Protein AF-A0A662HZH6-F1 (afdb_monomer)

Secondary structure (DSSP, 8-state):
---HHHHHHHHHHHHHHHHHHHHHHHHHHHHHHHHHHHHHHHHHH-TTSTTHHHHHHHHHHHHHHHHHHHHHHHHHHHHHHHHHHHHHHHHHHHHHSPPPPP--PPPP---

Structure (mmCIF, N/CA/C/O backbone):
data_AF-A0A662HZH6-F1
#
_entry.id   AF-A0A662HZH6-F1
#
loop_
_atom_site.group_PDB
_atom_site.id
_atom_site.type_symbol
_atom_site.la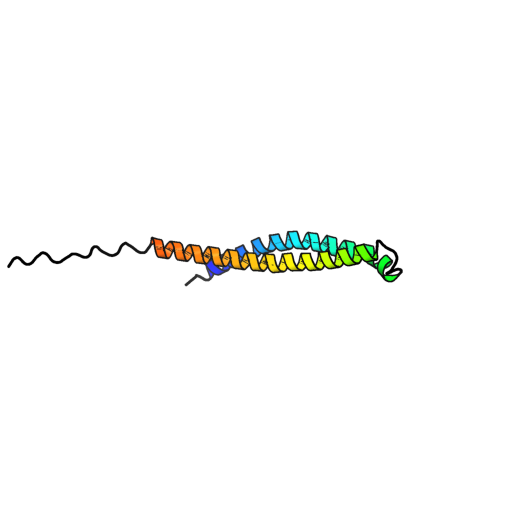bel_atom_id
_atom_site.label_alt_id
_atom_site.label_comp_id
_atom_site.label_asym_id
_atom_site.label_entity_id
_atom_site.label_seq_id
_atom_site.pdbx_PDB_ins_code
_atom_site.Cartn_x
_atom_site.Cartn_y
_atom_site.Cartn_z
_atom_site.occupancy
_atom_site.B_iso_or_equiv
_atom_site.auth_seq_id
_atom_site.auth_comp_id
_atom_site.auth_asym_id
_atom_site.auth_atom_id
_atom_site.pdbx_PDB_model_num
ATOM 1 N N . MET A 1 1 ? -9.656 -1.333 29.061 1.00 64.81 1 MET A N 1
ATOM 2 C CA . MET A 1 1 ? -8.495 -1.822 28.282 1.00 64.81 1 MET A CA 1
ATOM 3 C C . MET A 1 1 ? -9.026 -2.654 27.123 1.00 64.81 1 MET A C 1
ATOM 5 O O . MET A 1 1 ? -9.982 -3.392 27.334 1.00 64.81 1 MET A O 1
ATOM 9 N N . ILE A 1 2 ? -8.494 -2.484 25.908 1.00 74.50 2 ILE A N 1
ATOM 10 C CA . ILE A 1 2 ? -8.919 -3.275 24.740 1.00 74.50 2 ILE A CA 1
ATOM 11 C C . ILE A 1 2 ? -8.536 -4.742 24.976 1.00 74.50 2 ILE A C 1
ATOM 13 O O . ILE A 1 2 ? -7.424 -5.025 25.418 1.00 74.50 2 ILE A O 1
ATOM 17 N N . SER A 1 3 ? -9.455 -5.672 24.711 1.00 89.12 3 SER A N 1
ATOM 18 C CA . SER A 1 3 ? -9.168 -7.102 24.820 1.00 89.12 3 SER A CA 1
ATOM 19 C C . SER A 1 3 ? -8.263 -7.560 23.675 1.00 89.12 3 SER A C 1
ATOM 21 O O . SER A 1 3 ? -8.413 -7.113 22.536 1.00 89.12 3 SER A O 1
ATOM 23 N N . TRP A 1 4 ? -7.356 -8.499 23.954 1.00 87.19 4 TRP A N 1
ATOM 24 C CA . TRP A 1 4 ? -6.447 -9.070 22.951 1.00 87.19 4 TRP A CA 1
ATOM 25 C C . TRP A 1 4 ? -7.179 -9.609 21.714 1.00 87.19 4 TRP A C 1
ATOM 2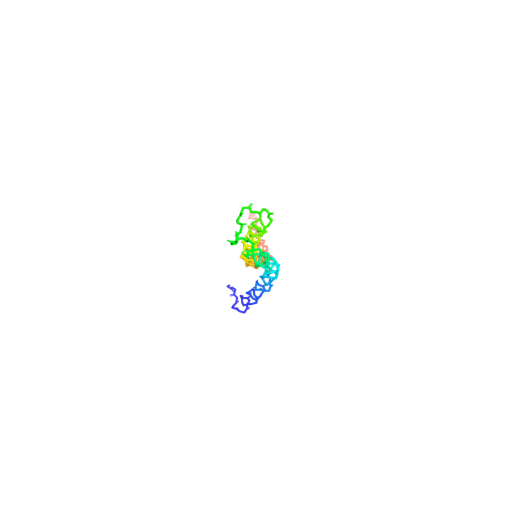7 O O . TRP A 1 4 ? -6.735 -9.387 20.591 1.00 87.19 4 TRP A O 1
ATOM 37 N N . GLY A 1 5 ? -8.354 -10.221 21.900 1.00 88.81 5 GLY A N 1
ATOM 38 C CA . GLY A 1 5 ? -9.195 -10.673 20.788 1.00 88.81 5 GLY A CA 1
ATOM 39 C C . GLY A 1 5 ? -9.658 -9.531 19.874 1.00 88.81 5 GLY A C 1
ATOM 40 O O . GLY A 1 5 ? -9.622 -9.665 18.654 1.00 88.81 5 GLY A O 1
ATOM 41 N N . ARG A 1 6 ? -10.029 -8.371 20.435 1.00 87.38 6 ARG A N 1
ATOM 42 C CA . ARG A 1 6 ? -10.418 -7.189 19.646 1.00 87.38 6 ARG A CA 1
ATOM 43 C C . ARG A 1 6 ? -9.222 -6.613 18.887 1.00 87.38 6 ARG A C 1
ATOM 45 O O . ARG A 1 6 ? -9.360 -6.279 17.715 1.00 87.38 6 ARG A O 1
ATOM 52 N N . ALA A 1 7 ? -8.059 -6.534 19.537 1.00 87.69 7 ALA A N 1
ATOM 53 C CA . ALA A 1 7 ? -6.826 -6.058 18.912 1.00 87.69 7 ALA A CA 1
ATOM 54 C C . ALA A 1 7 ? -6.422 -6.932 17.712 1.00 87.69 7 ALA A C 1
ATOM 56 O O . ALA A 1 7 ? -6.067 -6.405 16.660 1.00 87.69 7 ALA A O 1
ATOM 57 N N . PHE A 1 8 ? -6.562 -8.255 17.830 1.00 90.62 8 PHE A N 1
ATOM 58 C CA . PHE A 1 8 ? -6.279 -9.186 16.737 1.00 90.62 8 PHE A CA 1
ATOM 59 C C . PHE A 1 8 ? -7.219 -8.990 15.537 1.00 90.62 8 PHE A C 1
ATOM 61 O O . PHE A 1 8 ? -6.768 -8.922 14.396 1.00 90.62 8 PHE A O 1
ATOM 68 N N . VAL A 1 9 ? -8.521 -8.811 15.782 1.00 91.88 9 VAL A N 1
ATOM 69 C CA . VAL A 1 9 ? -9.496 -8.529 14.712 1.00 91.88 9 VAL A CA 1
ATOM 70 C C . VAL A 1 9 ? -9.194 -7.200 14.011 1.00 91.88 9 VAL A C 1
ATOM 72 O O . VAL A 1 9 ? -9.283 -7.114 12.786 1.00 91.88 9 VAL A O 1
ATOM 75 N N . LEU A 1 10 ? -8.798 -6.167 14.761 1.00 91.81 10 LEU A N 1
ATOM 76 C CA . LEU A 1 10 ? -8.390 -4.880 14.188 1.00 91.81 10 LEU A CA 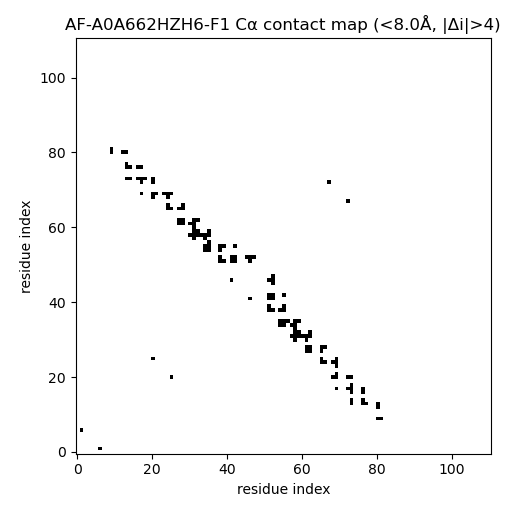1
ATOM 77 C C . LEU A 1 10 ? -7.124 -5.016 13.335 1.00 91.81 10 LEU A C 1
ATOM 79 O O . LEU A 1 10 ? -7.069 -4.451 12.245 1.00 91.81 10 LEU A O 1
ATOM 83 N N . ALA A 1 11 ? -6.147 -5.809 13.782 1.00 91.62 11 ALA A N 1
ATOM 84 C CA . ALA A 1 11 ? -4.943 -6.091 13.007 1.00 91.62 11 ALA A CA 1
ATOM 85 C C . ALA A 1 11 ? -5.275 -6.792 11.680 1.00 91.62 11 ALA A C 1
ATOM 87 O O . ALA A 1 11 ? -4.816 -6.348 10.629 1.00 91.62 11 ALA A O 1
ATOM 88 N N . ILE A 1 12 ? -6.144 -7.811 11.697 1.00 93.69 12 ILE A N 1
ATOM 89 C CA . ILE A 1 12 ? -6.627 -8.467 10.468 1.00 93.69 12 ILE A CA 1
ATOM 90 C C . ILE A 1 12 ? -7.287 -7.445 9.541 1.00 93.69 12 ILE A C 1
ATOM 92 O O . ILE A 1 12 ? -6.982 -7.402 8.352 1.00 93.69 12 ILE A O 1
ATOM 96 N N . LYS A 1 13 ? -8.161 -6.586 10.075 1.00 92.50 13 LYS A N 1
ATOM 97 C CA . LYS A 1 13 ? -8.843 -5.555 9.284 1.00 92.50 13 LYS A CA 1
ATOM 98 C C . LYS A 1 13 ? -7.844 -4.598 8.621 1.00 92.50 13 LYS A C 1
ATOM 100 O O . LYS A 1 13 ? -7.982 -4.291 7.439 1.00 92.50 13 LYS A O 1
ATOM 105 N N . ALA A 1 14 ? -6.823 -4.162 9.357 1.00 92.50 14 ALA A N 1
ATOM 106 C CA . ALA A 1 14 ? -5.773 -3.302 8.823 1.00 92.50 14 ALA A CA 1
ATOM 107 C C . ALA A 1 14 ? -4.942 -3.999 7.734 1.00 92.50 14 ALA A C 1
ATOM 109 O O . ALA A 1 14 ? -4.623 -3.371 6.724 1.00 92.50 14 ALA A O 1
ATOM 110 N N . ILE A 1 15 ? -4.645 -5.294 7.894 1.00 94.00 15 ILE A N 1
ATOM 111 C CA . ILE A 1 15 ? -3.967 -6.101 6.869 1.00 94.00 15 ILE A CA 1
ATOM 112 C C . ILE A 1 15 ? -4.823 -6.180 5.602 1.00 94.00 15 ILE A C 1
ATOM 114 O O . ILE A 1 15 ? -4.318 -5.914 4.515 1.00 94.00 15 ILE A O 1
ATOM 118 N N . VAL A 1 16 ? -6.121 -6.469 5.727 1.00 94.88 16 VAL A N 1
ATOM 119 C CA . VAL A 1 16 ? -7.036 -6.557 4.577 1.00 94.88 16 VAL A CA 1
ATOM 120 C C . VAL A 1 16 ? -7.089 -5.241 3.798 1.00 94.88 16 VAL A C 1
ATOM 122 O O . VAL A 1 16 ? -7.001 -5.253 2.573 1.00 94.88 16 VAL A O 1
ATOM 125 N N . TYR A 1 17 ? -7.163 -4.096 4.480 1.00 93.06 17 TYR A N 1
ATOM 126 C CA . TYR A 1 17 ? -7.100 -2.800 3.795 1.00 93.06 17 TYR A CA 1
ATOM 127 C C . TYR A 1 17 ? -5.725 -2.510 3.193 1.00 93.06 17 TYR A C 1
ATOM 129 O O . TYR A 1 17 ? -5.643 -1.943 2.106 1.00 93.06 17 TYR A O 1
ATOM 137 N N . SER A 1 18 ? -4.649 -2.950 3.847 1.00 93.06 18 SER A N 1
ATOM 138 C CA . SER A 1 18 ? -3.293 -2.809 3.311 1.00 93.06 18 SER A CA 1
ATOM 139 C C . SER A 1 18 ? -3.119 -3.594 2.011 1.00 93.06 18 SER A C 1
ATOM 141 O O . SER A 1 18 ? -2.491 -3.087 1.086 1.00 93.06 18 SER A O 1
ATOM 143 N N . ILE A 1 19 ? -3.727 -4.782 1.888 1.00 95.12 19 ILE A N 1
ATOM 144 C CA . ILE A 1 19 ? -3.688 -5.596 0.662 1.00 95.12 19 ILE A CA 1
ATOM 145 C C . ILE A 1 19 ? -4.201 -4.810 -0.552 1.00 95.12 19 ILE A C 1
ATOM 147 O O . ILE A 1 19 ? -3.616 -4.922 -1.625 1.00 95.12 19 ILE A O 1
ATOM 151 N N . LEU A 1 20 ? -5.228 -3.967 -0.402 1.00 94.50 20 LEU A N 1
ATOM 152 C CA . LEU A 1 20 ? -5.729 -3.144 -1.512 1.00 94.50 20 LEU A CA 1
ATOM 153 C C . LEU A 1 20 ? -4.646 -2.202 -2.057 1.00 94.50 20 LEU A C 1
ATOM 155 O O . LEU A 1 20 ? -4.481 -2.084 -3.270 1.00 94.50 20 LEU A O 1
ATOM 159 N N . TRP A 1 21 ? -3.857 -1.594 -1.171 1.00 96.31 21 TRP A N 1
ATOM 160 C CA . TRP A 1 21 ? -2.732 -0.743 -1.562 1.00 96.31 21 TRP A CA 1
ATOM 161 C C . TRP A 1 21 ? -1.593 -1.536 -2.198 1.00 96.31 21 TRP A C 1
ATOM 163 O O . TRP A 1 21 ? -0.997 -1.061 -3.161 1.00 96.31 21 TRP A O 1
ATOM 173 N N . TYR A 1 22 ? -1.331 -2.756 -1.721 1.00 95.31 22 TYR A N 1
ATOM 174 C CA . TYR A 1 22 ? -0.371 -3.666 -2.353 1.00 95.31 22 TYR A CA 1
ATOM 175 C C . TYR A 1 22 ? -0.819 -4.138 -3.736 1.00 95.31 22 TYR A C 1
ATOM 177 O O . TYR A 1 22 ? 0.027 -4.316 -4.602 1.00 95.31 22 TYR A O 1
ATOM 185 N N . ILE A 1 23 ? -2.120 -4.305 -3.984 1.00 96.75 23 ILE A N 1
ATOM 186 C CA . ILE A 1 23 ? -2.629 -4.638 -5.321 1.00 96.75 23 ILE A CA 1
ATOM 187 C C . ILE A 1 23 ? -2.417 -3.450 -6.262 1.00 96.75 23 ILE A C 1
ATOM 189 O O . ILE A 1 23 ? -1.796 -3.601 -7.311 1.00 96.75 23 ILE A O 1
ATOM 193 N N . VAL A 1 24 ? -2.880 -2.257 -5.875 1.00 95.81 24 VAL A N 1
ATOM 194 C CA . VAL A 1 24 ? -2.756 -1.045 -6.704 1.00 95.81 24 VAL A CA 1
ATOM 195 C C . VAL A 1 24 ? -1.288 -0.703 -6.962 1.00 95.81 24 VAL A C 1
ATOM 197 O O . VAL A 1 24 ? -0.878 -0.506 -8.106 1.00 95.81 24 VAL A O 1
ATOM 200 N N . GLY A 1 25 ? -0.475 -0.675 -5.908 1.00 96.19 25 GLY A N 1
ATOM 201 C CA . GLY A 1 25 ? 0.954 -0.426 -6.023 1.00 96.19 25 GLY A CA 1
ATOM 202 C C . GLY A 1 25 ? 1.694 -1.561 -6.729 1.00 96.19 25 GLY A C 1
ATOM 203 O O . GLY A 1 25 ? 2.583 -1.291 -7.522 1.00 96.19 25 GLY A O 1
ATOM 204 N N . GLY A 1 26 ? 1.295 -2.816 -6.535 1.00 96.50 26 GLY A N 1
ATOM 205 C CA . GLY A 1 26 ? 1.890 -3.973 -7.205 1.00 96.50 26 GLY A CA 1
ATOM 206 C C . GLY A 1 26 ? 1.698 -3.949 -8.721 1.00 96.50 26 GLY A C 1
ATOM 207 O O . GLY A 1 26 ? 2.641 -4.233 -9.455 1.00 96.50 26 GLY A O 1
ATOM 208 N N . VAL A 1 27 ? 0.521 -3.535 -9.205 1.00 97.25 27 VAL A N 1
ATOM 209 C CA . VAL A 1 27 ? 0.275 -3.338 -10.645 1.00 97.25 27 VAL A CA 1
ATOM 210 C C . VAL A 1 27 ? 1.200 -2.259 -11.211 1.00 97.25 27 VAL A C 1
ATOM 212 O O . VAL A 1 27 ? 1.845 -2.476 -12.235 1.00 97.25 27 VAL A O 1
ATOM 215 N N . LEU A 1 28 ? 1.319 -1.117 -10.528 1.00 96.38 28 LEU A N 1
ATOM 216 C CA . LEU A 1 28 ? 2.229 -0.045 -10.944 1.00 96.38 28 LEU A CA 1
ATOM 217 C C . LEU A 1 28 ? 3.694 -0.484 -10.903 1.00 96.38 28 LEU A C 1
ATOM 219 O O . LEU A 1 28 ? 4.456 -0.160 -11.811 1.00 96.38 28 LEU A O 1
ATOM 223 N N . LEU A 1 29 ? 4.078 -1.254 -9.886 1.00 96.75 29 LEU A N 1
ATOM 224 C CA . LEU A 1 29 ? 5.420 -1.802 -9.756 1.00 96.75 29 LEU A CA 1
ATOM 225 C C . LEU A 1 29 ? 5.734 -2.732 -10.928 1.00 96.75 29 LEU A C 1
ATOM 227 O O . LEU A 1 29 ? 6.799 -2.613 -11.527 1.00 96.75 29 LEU A O 1
ATOM 231 N N . PHE A 1 30 ? 4.799 -3.608 -11.302 1.00 96.69 30 PHE A N 1
ATOM 232 C CA . PHE A 1 30 ? 4.960 -4.499 -12.448 1.00 96.69 30 PHE A CA 1
ATOM 233 C C . PHE A 1 30 ? 5.131 -3.720 -13.759 1.00 96.69 30 PHE A C 1
ATOM 235 O O . PHE A 1 30 ? 6.024 -4.031 -14.546 1.00 96.69 30 PHE A O 1
ATOM 242 N N . ILE A 1 31 ? 4.334 -2.667 -13.970 1.00 95.06 31 ILE A N 1
ATOM 243 C CA . ILE A 1 31 ? 4.462 -1.782 -15.138 1.00 95.06 31 ILE A CA 1
ATOM 244 C C . ILE A 1 31 ? 5.828 -1.082 -15.142 1.00 95.06 31 ILE A C 1
ATOM 246 O O . ILE A 1 31 ? 6.515 -1.087 -16.161 1.00 95.06 31 ILE A O 1
ATOM 250 N N . GLY A 1 32 ? 6.249 -0.517 -14.008 1.00 93.75 32 GLY A N 1
ATOM 251 C CA . GLY A 1 32 ? 7.531 0.177 -13.880 1.00 93.75 32 GLY A CA 1
ATOM 252 C C . GLY A 1 32 ? 8.725 -0.743 -14.143 1.00 93.75 32 GLY A C 1
ATOM 253 O O . GLY A 1 32 ? 9.603 -0.402 -14.933 1.00 93.75 32 GLY A O 1
ATOM 254 N N . VAL A 1 33 ? 8.719 -1.945 -13.559 1.00 94.50 33 VAL A N 1
ATOM 255 C CA . VAL A 1 33 ? 9.751 -2.967 -13.795 1.00 94.50 33 VAL A CA 1
ATOM 256 C C . VAL A 1 33 ? 9.730 -3.451 -15.247 1.00 94.50 33 VAL A C 1
ATOM 258 O O . VAL A 1 33 ? 10.792 -3.611 -15.845 1.00 94.50 33 VAL A O 1
ATOM 261 N N . GLY A 1 34 ? 8.553 -3.636 -15.849 1.00 92.44 34 GLY A N 1
ATOM 262 C CA . GLY A 1 34 ? 8.421 -4.008 -17.260 1.00 92.44 34 GLY A CA 1
ATOM 263 C C . GLY A 1 34 ? 8.999 -2.954 -18.211 1.00 92.44 34 GLY A C 1
ATOM 264 O O . GLY A 1 34 ? 9.743 -3.286 -19.138 1.00 92.44 34 GLY A O 1
ATOM 265 N N . LEU A 1 35 ? 8.730 -1.671 -17.949 1.00 89.62 35 LEU A N 1
ATOM 266 C CA . LEU A 1 35 ? 9.320 -0.553 -18.693 1.00 89.62 35 LEU A CA 1
ATOM 267 C C . LEU A 1 35 ? 10.843 -0.516 -18.540 1.00 89.62 35 LEU A C 1
ATOM 269 O O . LEU A 1 35 ? 11.553 -0.387 -19.533 1.00 89.62 35 LEU A O 1
ATOM 273 N N . MET A 1 36 ? 11.359 -0.708 -17.324 1.00 88.75 36 MET A N 1
ATOM 274 C CA . MET A 1 36 ? 12.804 -0.788 -17.095 1.00 88.75 36 MET A CA 1
ATOM 275 C C . MET A 1 36 ? 13.436 -1.978 -17.823 1.00 88.75 36 MET A C 1
ATOM 277 O O . MET A 1 36 ? 14.489 -1.819 -18.430 1.00 88.75 36 MET A O 1
ATOM 281 N N . GLY A 1 37 ? 12.799 -3.153 -17.799 1.00 85.94 37 GLY A N 1
ATOM 282 C CA . GLY A 1 37 ? 13.308 -4.366 -18.441 1.00 85.94 37 GLY A CA 1
ATOM 283 C C . GLY A 1 37 ? 13.374 -4.254 -19.964 1.00 85.94 37 GLY A C 1
ATOM 284 O O . GLY A 1 37 ? 14.393 -4.589 -20.564 1.00 85.94 37 GLY A O 1
ATOM 285 N N . THR A 1 38 ? 12.322 -3.724 -20.592 1.00 83.12 38 THR A N 1
ATOM 286 C CA . THR A 1 38 ? 12.285 -3.498 -22.050 1.00 83.12 38 THR A CA 1
ATOM 287 C C . THR A 1 38 ? 13.249 -2.399 -22.501 1.00 83.12 38 THR A C 1
ATOM 289 O O . THR A 1 38 ? 13.816 -2.482 -23.589 1.00 83.12 38 THR A O 1
ATOM 292 N N . ALA A 1 39 ? 13.488 -1.399 -21.651 1.00 82.38 39 ALA A N 1
ATOM 293 C CA . ALA A 1 39 ? 14.405 -0.300 -21.925 1.00 82.38 39 ALA A CA 1
ATOM 294 C C . ALA A 1 39 ? 15.868 -0.588 -21.542 1.00 82.38 39 ALA A C 1
ATOM 296 O O . ALA A 1 39 ? 16.746 0.187 -21.916 1.00 82.38 39 ALA A O 1
ATOM 297 N N . TYR A 1 40 ? 16.154 -1.686 -20.831 1.00 77.88 40 TYR A N 1
ATOM 298 C CA . TYR A 1 40 ? 17.472 -1.957 -20.247 1.00 77.88 40 TYR A CA 1
ATOM 299 C C . TYR A 1 40 ? 18.581 -2.102 -21.296 1.00 77.88 40 TYR A C 1
ATOM 301 O O . TYR A 1 40 ? 19.620 -1.454 -21.197 1.00 77.88 40 TYR A O 1
ATOM 309 N N . VAL A 1 41 ? 18.354 -2.924 -22.326 1.00 72.31 41 VAL A N 1
ATOM 310 C CA . VAL A 1 41 ? 19.343 -3.145 -23.393 1.00 72.31 41 VAL A CA 1
ATOM 311 C C . VAL A 1 41 ? 19.571 -1.859 -24.205 1.00 72.31 41 VAL A C 1
ATOM 313 O O . VAL A 1 41 ? 20.718 -1.429 -24.291 1.00 72.31 41 VAL A O 1
ATOM 316 N N . PRO A 1 42 ? 18.534 -1.164 -24.718 1.00 70.69 42 PRO A N 1
ATOM 317 C CA . PRO A 1 42 ? 18.718 0.132 -25.378 1.00 70.69 42 PRO A CA 1
ATOM 318 C C . PRO A 1 42 ? 19.449 1.173 -24.516 1.00 70.69 42 PRO A C 1
ATOM 320 O O . PRO A 1 42 ? 20.298 1.900 -25.024 1.00 70.69 42 PRO A O 1
ATOM 323 N N . PHE A 1 43 ? 19.161 1.217 -23.210 1.00 67.75 43 PHE A N 1
ATOM 324 C CA . PHE A 1 43 ? 19.783 2.151 -22.271 1.00 67.75 43 PHE A CA 1
ATOM 325 C C . PHE A 1 43 ? 21.294 1.935 -22.114 1.00 67.75 43 PHE A C 1
ATOM 327 O O . PHE A 1 43 ? 22.042 2.908 -22.069 1.00 67.75 43 PHE A O 1
ATOM 334 N N . LEU A 1 44 ? 21.758 0.681 -22.057 1.00 72.69 44 LEU A N 1
ATOM 335 C CA . LEU A 1 44 ? 23.184 0.366 -21.907 1.00 72.69 44 LEU A CA 1
ATOM 336 C C . LEU A 1 44 ? 24.011 0.687 -23.156 1.00 72.69 44 LEU A C 1
ATOM 338 O O . LEU A 1 44 ? 25.182 1.041 -23.032 1.00 72.69 44 LEU A O 1
ATOM 342 N N . TYR A 1 45 ? 23.419 0.546 -24.344 1.00 72.62 45 TYR A N 1
ATOM 343 C CA . TYR A 1 45 ? 24.127 0.740 -25.610 1.00 72.62 45 TYR A CA 1
ATOM 344 C C . TYR A 1 45 ? 24.073 2.185 -26.120 1.00 72.62 45 TYR A C 1
ATOM 346 O O . TYR A 1 45 ? 25.048 2.632 -26.712 1.00 72.62 45 TYR A O 1
ATOM 354 N N . ASN A 1 46 ? 22.985 2.925 -25.871 1.00 68.19 46 ASN A N 1
ATOM 355 C CA . ASN A 1 46 ? 22.836 4.316 -26.303 1.00 68.19 46 ASN A CA 1
ATOM 356 C C . ASN A 1 46 ? 22.026 5.135 -25.283 1.00 68.19 46 ASN A C 1
ATOM 358 O O . ASN A 1 46 ? 20.822 5.339 -25.427 1.00 68.19 46 ASN A O 1
ATOM 362 N N . ILE A 1 47 ? 22.709 5.682 -24.269 1.00 62.50 47 ILE A N 1
ATOM 363 C CA . ILE A 1 47 ? 22.105 6.592 -23.271 1.00 62.50 47 ILE A CA 1
ATOM 364 C C . ILE A 1 47 ? 21.495 7.842 -23.942 1.00 62.50 47 ILE A C 1
ATOM 366 O O . ILE A 1 47 ? 20.530 8.412 -23.433 1.00 62.50 47 ILE A O 1
ATOM 370 N N . ALA A 1 48 ? 22.050 8.263 -25.084 1.00 57.94 48 ALA A N 1
ATOM 371 C CA . ALA A 1 48 ? 21.722 9.521 -25.752 1.00 57.94 48 ALA A CA 1
ATOM 372 C C . ALA A 1 48 ? 20.642 9.417 -26.848 1.00 57.94 48 ALA A C 1
ATOM 374 O O . ALA A 1 48 ? 20.105 10.447 -27.255 1.00 57.94 48 ALA A O 1
ATOM 375 N N . GLU A 1 49 ? 20.292 8.217 -27.327 1.00 60.97 49 GLU A N 1
ATOM 376 C CA . GLU A 1 49 ? 19.307 8.077 -28.407 1.00 60.97 49 GLU A CA 1
ATOM 377 C C . GLU A 1 49 ? 17.894 7.942 -27.823 1.00 60.97 49 GLU A C 1
ATOM 379 O O . GLU A 1 49 ? 17.504 6.949 -27.201 1.00 60.97 49 GLU A O 1
ATOM 384 N N . GLY A 1 50 ? 17.151 9.041 -27.953 1.00 66.56 50 GLY A N 1
ATOM 385 C CA . GLY A 1 50 ? 15.864 9.284 -27.320 1.00 66.56 50 GLY A CA 1
ATOM 386 C C . GLY A 1 50 ? 14.817 8.220 -27.634 1.00 66.56 50 GLY A C 1
ATOM 387 O O . GLY A 1 50 ? 14.396 8.070 -28.773 1.00 66.56 50 GLY A O 1
ATOM 388 N N . LEU A 1 51 ? 14.420 7.508 -26.577 1.00 65.06 51 LEU A N 1
ATOM 389 C CA . LEU A 1 51 ? 13.144 6.830 -26.281 1.00 65.06 51 LEU A CA 1
ATOM 390 C C . LEU A 1 51 ? 13.421 5.743 -25.229 1.00 65.06 51 LEU A C 1
ATOM 392 O O . LEU A 1 51 ? 12.698 5.655 -24.240 1.00 65.06 51 LEU A O 1
ATOM 396 N N . GLY A 1 52 ? 14.531 5.005 -25.371 1.00 70.81 52 GLY A N 1
ATOM 397 C CA . GLY A 1 52 ? 14.972 3.985 -24.408 1.00 70.81 52 GLY A CA 1
ATOM 398 C C . GLY A 1 52 ? 15.381 4.575 -23.056 1.00 70.81 52 GLY A C 1
ATOM 399 O O . GLY A 1 52 ? 14.872 4.161 -22.017 1.00 70.81 52 GLY A O 1
ATOM 400 N N . GLY A 1 53 ? 16.224 5.615 -23.055 1.00 76.75 53 GLY A N 1
ATOM 401 C CA . GLY A 1 53 ? 16.618 6.299 -21.815 1.00 76.75 53 GLY A CA 1
ATOM 402 C C . GLY A 1 53 ? 15.444 6.948 -21.074 1.00 76.75 53 GLY A C 1
ATOM 403 O O . GLY A 1 53 ? 15.339 6.834 -19.854 1.00 76.75 53 GLY A O 1
ATOM 404 N N . LEU A 1 54 ? 14.505 7.556 -21.807 1.00 83.19 54 LEU A N 1
ATOM 405 C CA . LEU A 1 54 ? 13.289 8.130 -21.223 1.00 83.19 54 LEU A CA 1
ATOM 406 C C . LEU A 1 54 ? 12.377 7.050 -20.631 1.00 83.19 54 LEU A C 1
ATOM 408 O O . LEU A 1 54 ? 11.910 7.210 -19.507 1.00 83.19 54 LEU A O 1
ATOM 412 N N . ALA A 1 55 ? 12.159 5.938 -21.340 1.00 85.50 55 ALA A N 1
ATOM 413 C CA . ALA A 1 55 ? 11.355 4.823 -20.841 1.00 85.50 55 ALA A CA 1
ATOM 414 C C . ALA A 1 55 ? 11.949 4.208 -19.564 1.00 85.50 55 ALA A C 1
ATOM 416 O O . ALA A 1 55 ? 11.206 3.901 -18.631 1.00 85.50 55 ALA A O 1
ATOM 417 N N . PHE A 1 56 ? 13.279 4.098 -19.482 1.00 87.38 56 PHE A N 1
ATOM 418 C CA . PHE A 1 56 ? 13.957 3.629 -18.276 1.00 87.38 56 PHE A CA 1
ATOM 419 C C . PHE A 1 56 ? 13.737 4.579 -17.090 1.00 87.38 56 PHE A C 1
ATOM 421 O O . PHE A 1 56 ? 13.336 4.133 -16.017 1.00 87.38 56 PHE A O 1
ATOM 428 N N . ILE A 1 57 ? 13.925 5.891 -17.285 1.00 88.94 57 ILE A N 1
ATOM 429 C CA . ILE A 1 57 ? 13.704 6.905 -16.238 1.00 88.94 57 ILE A CA 1
ATOM 430 C C . ILE A 1 57 ? 12.243 6.900 -15.770 1.00 88.94 57 ILE A C 1
ATOM 432 O O . ILE A 1 57 ? 11.979 6.888 -14.568 1.00 88.94 57 ILE A O 1
ATOM 436 N N . VAL A 1 58 ? 11.288 6.861 -16.704 1.00 91.81 58 VAL A N 1
ATOM 437 C CA . VAL A 1 58 ? 9.855 6.767 -16.387 1.00 91.81 58 VAL A CA 1
ATOM 438 C C . VAL A 1 58 ? 9.557 5.486 -15.608 1.00 91.81 58 VAL A C 1
ATOM 440 O O . VAL A 1 58 ? 8.820 5.530 -14.622 1.00 91.81 58 VAL A O 1
ATOM 443 N N . GLY A 1 59 ? 10.163 4.362 -15.992 1.00 93.75 59 GLY A N 1
ATOM 444 C CA . GLY A 1 59 ? 10.060 3.099 -15.267 1.00 93.75 59 GLY A CA 1
ATOM 445 C C . GLY A 1 59 ? 10.561 3.212 -13.825 1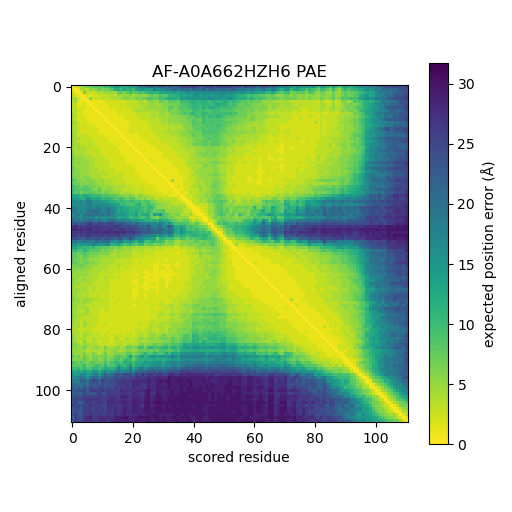.00 93.75 59 GLY A C 1
ATOM 446 O O . GLY A 1 59 ? 9.827 2.863 -12.901 1.00 93.75 59 GLY A O 1
ATOM 447 N N . VAL A 1 60 ? 11.745 3.795 -13.612 1.00 93.88 60 VAL A N 1
ATOM 448 C CA . VAL A 1 60 ? 12.320 4.027 -12.272 1.00 93.88 60 VAL A CA 1
ATOM 449 C C . VAL A 1 60 ? 11.402 4.896 -11.413 1.00 93.88 60 VAL A C 1
ATOM 451 O O . VAL A 1 60 ? 11.101 4.538 -10.274 1.00 93.88 60 VAL A O 1
ATOM 454 N N . ILE A 1 61 ? 10.908 6.013 -11.956 1.00 96.12 61 ILE A N 1
ATOM 455 C CA . ILE A 1 61 ? 9.978 6.901 -11.243 1.00 96.12 61 ILE A CA 1
ATOM 456 C C . ILE A 1 61 ? 8.698 6.144 -10.879 1.00 96.12 61 ILE A C 1
ATOM 458 O O . ILE A 1 61 ? 8.229 6.235 -9.746 1.00 96.12 61 ILE A O 1
ATOM 462 N N . THR A 1 62 ? 8.161 5.354 -11.809 1.00 96.81 62 THR A N 1
ATOM 463 C CA . THR A 1 62 ? 6.952 4.551 -11.586 1.00 96.81 62 THR A CA 1
ATOM 464 C C . THR A 1 62 ? 7.159 3.536 -10.461 1.00 96.81 62 THR A C 1
ATOM 466 O O . THR A 1 62 ? 6.301 3.413 -9.587 1.00 96.81 62 THR A O 1
ATOM 469 N N . VAL A 1 63 ? 8.315 2.863 -10.416 1.00 97.44 63 VAL A N 1
ATOM 470 C CA . VAL A 1 63 ? 8.668 1.951 -9.317 1.00 97.44 63 VAL A CA 1
ATOM 471 C C . VAL A 1 63 ? 8.732 2.705 -7.989 1.00 97.44 63 VAL A C 1
ATOM 473 O O . VAL A 1 63 ? 8.103 2.276 -7.023 1.00 97.44 63 VAL A O 1
ATOM 476 N N . ILE A 1 64 ? 9.409 3.852 -7.924 1.00 97.88 64 ILE A N 1
ATOM 477 C CA . ILE A 1 64 ? 9.500 4.647 -6.688 1.00 97.88 64 ILE A CA 1
ATOM 478 C C . ILE A 1 64 ? 8.106 5.061 -6.200 1.00 97.88 64 ILE A C 1
ATOM 480 O O . ILE A 1 64 ? 7.766 4.849 -5.036 1.00 97.88 64 ILE A O 1
ATOM 484 N N . VAL A 1 65 ? 7.267 5.590 -7.093 1.00 97.75 65 VAL A N 1
ATOM 485 C CA . VAL A 1 65 ? 5.890 5.988 -6.770 1.00 97.75 65 VAL A CA 1
ATOM 486 C C . VAL A 1 65 ? 5.070 4.791 -6.290 1.00 97.75 65 VAL A C 1
ATOM 488 O O . VAL A 1 65 ? 4.334 4.906 -5.311 1.00 97.75 65 VAL A O 1
ATOM 491 N N . SER A 1 66 ? 5.227 3.624 -6.916 1.00 97.38 66 SER A N 1
ATOM 492 C CA . SER A 1 66 ? 4.520 2.409 -6.506 1.00 97.38 66 SER A CA 1
ATOM 493 C C . SER A 1 66 ? 4.873 1.978 -5.077 1.00 97.38 66 SER A C 1
ATOM 495 O O . SER A 1 66 ? 3.981 1.662 -4.290 1.00 97.38 66 SER A O 1
ATOM 497 N N . LEU A 1 67 ? 6.156 2.047 -4.704 1.00 97.00 67 LEU A N 1
ATOM 498 C CA . LEU A 1 67 ? 6.633 1.742 -3.354 1.00 97.00 67 LEU A CA 1
ATOM 499 C C . LEU A 1 67 ? 6.085 2.738 -2.330 1.00 97.00 67 LEU A C 1
ATOM 501 O O . LEU A 1 67 ? 5.654 2.333 -1.250 1.00 97.00 67 LEU A O 1
ATOM 505 N N . ILE A 1 68 ? 6.032 4.024 -2.690 1.00 97.81 68 ILE A N 1
ATOM 506 C CA . ILE A 1 68 ? 5.434 5.069 -1.854 1.00 97.81 68 ILE A CA 1
ATOM 507 C C . ILE A 1 68 ? 3.944 4.793 -1.627 1.00 97.81 68 ILE A C 1
ATOM 509 O O . ILE A 1 68 ? 3.489 4.858 -0.488 1.00 97.81 68 ILE A O 1
ATOM 513 N N . ILE A 1 69 ? 3.187 4.441 -2.670 1.00 96.94 69 ILE A N 1
ATOM 514 C CA . ILE A 1 69 ? 1.755 4.123 -2.554 1.00 96.94 69 ILE A CA 1
ATOM 515 C C . ILE A 1 69 ? 1.538 2.921 -1.631 1.00 96.94 69 ILE A C 1
ATOM 517 O O . ILE A 1 69 ? 0.685 2.978 -0.746 1.00 96.94 69 ILE A O 1
ATOM 521 N N . MET A 1 70 ? 2.323 1.852 -1.790 1.00 96.88 70 MET A N 1
ATOM 522 C CA . MET A 1 70 ? 2.210 0.669 -0.931 1.00 96.88 70 MET A CA 1
ATOM 523 C C . MET A 1 70 ? 2.540 0.994 0.527 1.00 96.88 70 MET A C 1
ATOM 525 O O . MET A 1 70 ? 1.781 0.622 1.423 1.00 96.88 70 MET A O 1
ATOM 529 N N . GLY A 1 71 ? 3.635 1.718 0.776 1.00 94.44 71 GLY A N 1
ATOM 530 C CA . GLY A 1 71 ? 4.068 2.085 2.1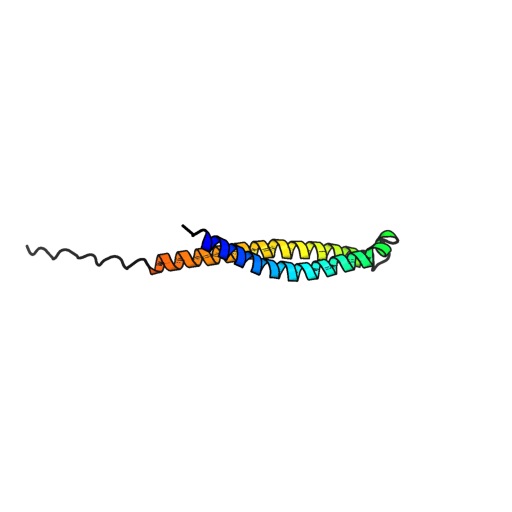25 1.00 94.44 71 GLY A CA 1
ATOM 531 C C . GLY A 1 71 ? 3.120 3.069 2.812 1.00 94.44 71 GLY A C 1
ATOM 532 O O . GLY A 1 71 ? 2.638 2.814 3.913 1.00 94.44 71 GLY A O 1
ATOM 533 N N . LEU A 1 72 ? 2.793 4.184 2.158 1.00 96.88 72 LEU A N 1
ATOM 534 C CA . LEU A 1 72 ? 1.894 5.187 2.732 1.00 96.88 72 LEU A CA 1
ATOM 535 C C . LEU A 1 72 ? 0.459 4.669 2.850 1.00 96.88 72 LEU A C 1
ATOM 537 O O . LEU A 1 72 ? -0.201 4.945 3.848 1.00 96.88 72 LEU A O 1
ATOM 541 N N . GLY A 1 73 ? -0.020 3.886 1.881 1.00 94.69 73 GLY A N 1
ATOM 542 C CA . GLY A 1 73 ? -1.358 3.298 1.918 1.00 94.69 73 GLY A CA 1
ATOM 543 C C . GLY A 1 73 ? -1.540 2.301 3.066 1.00 94.69 73 GLY A C 1
ATOM 544 O O . GLY A 1 73 ? -2.562 2.316 3.762 1.00 94.69 73 GLY A O 1
ATOM 545 N N . SER A 1 74 ? -0.528 1.475 3.337 1.00 95.19 74 SER A N 1
ATOM 546 C CA . SER A 1 74 ? -0.549 0.559 4.485 1.00 95.19 74 SER A CA 1
ATOM 547 C C . SER A 1 74 ? -0.495 1.307 5.825 1.00 95.19 74 SER A C 1
ATOM 549 O O . SER A 1 74 ? -1.297 1.017 6.715 1.00 95.19 74 SER A O 1
ATOM 551 N N . ILE A 1 75 ? 0.332 2.353 5.951 1.00 95.12 75 ILE A N 1
ATOM 552 C CA . ILE A 1 75 ? 0.340 3.229 7.140 1.00 95.12 75 ILE A CA 1
ATOM 553 C C . ILE A 1 75 ? -1.019 3.920 7.329 1.00 95.12 75 ILE A C 1
ATOM 555 O O . ILE A 1 75 ? -1.570 3.921 8.431 1.00 95.12 75 ILE A O 1
ATOM 559 N N . ALA A 1 76 ? -1.605 4.461 6.259 1.00 94.50 76 ALA A N 1
ATOM 560 C CA . ALA A 1 76 ? -2.918 5.097 6.306 1.00 94.50 76 ALA A CA 1
ATOM 561 C C . ALA A 1 76 ? -4.009 4.118 6.765 1.00 94.50 76 ALA A C 1
ATOM 563 O O . ALA A 1 76 ? -4.879 4.485 7.555 1.00 94.50 76 ALA A O 1
ATOM 564 N N . SER A 1 77 ? -3.932 2.858 6.331 1.00 94.75 77 SER A N 1
ATOM 565 C CA . SER A 1 77 ? -4.855 1.798 6.749 1.00 94.75 77 SER A CA 1
ATOM 566 C C . SER A 1 77 ? -4.754 1.513 8.251 1.00 94.75 77 SER A C 1
ATOM 568 O O . SER A 1 77 ? -5.778 1.404 8.928 1.00 94.75 77 SER A O 1
ATOM 570 N N . LEU A 1 78 ? -3.535 1.464 8.799 1.00 92.50 78 LEU A N 1
ATOM 571 C CA . LEU A 1 78 ? -3.301 1.300 10.238 1.00 92.50 78 LEU A CA 1
ATOM 572 C C . LEU A 1 78 ? -3.854 2.478 11.047 1.00 92.50 78 LEU A C 1
ATOM 574 O O . LEU A 1 78 ? -4.560 2.271 12.039 1.00 92.50 78 LEU A O 1
ATOM 578 N N . ILE A 1 79 ? -3.577 3.710 10.608 1.00 93.50 79 ILE A N 1
ATOM 579 C CA . ILE A 1 79 ? -4.088 4.925 11.253 1.00 93.50 79 ILE A CA 1
ATOM 580 C C . ILE A 1 79 ? -5.614 4.916 11.231 1.00 93.50 79 ILE A C 1
ATOM 582 O O . ILE A 1 79 ? -6.240 5.115 12.269 1.00 93.50 79 ILE A O 1
ATOM 586 N N . LYS A 1 80 ? -6.223 4.632 10.076 1.00 92.31 80 LYS A N 1
ATOM 587 C CA . L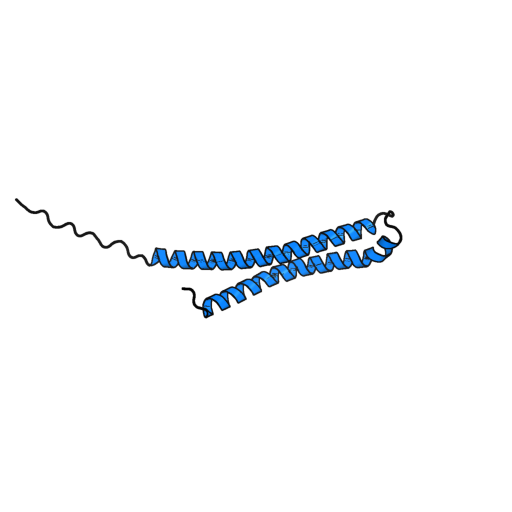YS A 1 80 ? -7.677 4.653 9.918 1.00 92.31 80 LYS A CA 1
ATOM 588 C C . LYS A 1 80 ? -8.364 3.661 10.852 1.00 92.31 80 LYS A C 1
ATOM 590 O O . LYS A 1 80 ? -9.294 4.036 11.557 1.00 92.31 80 LYS A O 1
ATOM 595 N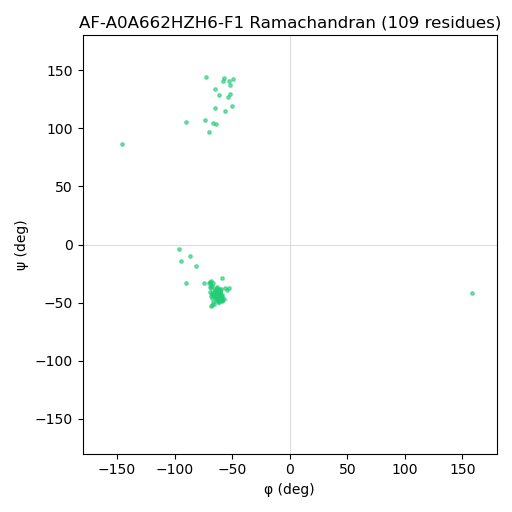 N . VAL A 1 81 ? -7.867 2.426 10.916 1.00 92.50 81 VAL A N 1
ATOM 596 C CA . VAL A 1 81 ? -8.412 1.401 11.818 1.00 92.50 81 VAL A CA 1
ATOM 597 C C . VAL A 1 81 ? -8.253 1.802 13.288 1.00 92.50 81 VAL A C 1
ATOM 599 O O . VAL A 1 81 ? -9.175 1.601 14.078 1.00 92.50 81 VAL A O 1
ATOM 602 N N . SER A 1 82 ? -7.122 2.410 13.650 1.00 90.12 82 SER A N 1
ATOM 603 C CA . SER A 1 82 ? -6.861 2.862 15.023 1.00 90.12 82 SER A CA 1
ATOM 604 C C . SER A 1 82 ? -7.769 4.028 15.430 1.00 90.12 82 SER A C 1
ATOM 606 O O . SER A 1 82 ? -8.342 4.023 16.518 1.00 90.12 82 SER A O 1
ATOM 608 N N . VAL A 1 83 ? -7.940 5.013 14.544 1.00 91.31 83 VAL A N 1
ATOM 609 C CA . VAL A 1 83 ? -8.795 6.188 14.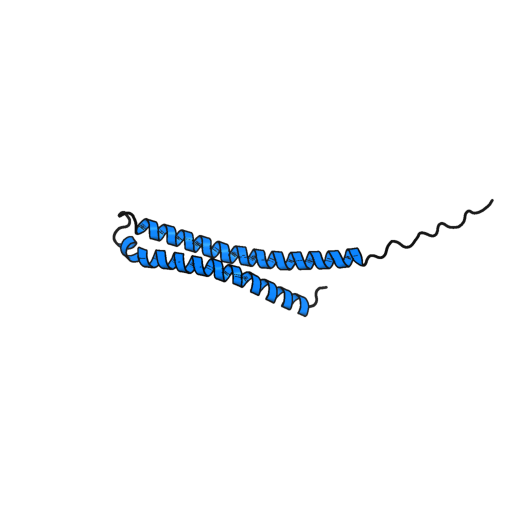771 1.00 91.31 83 VAL A CA 1
ATOM 610 C C . VAL A 1 83 ? -10.267 5.792 14.856 1.00 91.31 83 VAL A C 1
ATOM 612 O O . VAL A 1 83 ? -10.968 6.262 15.750 1.00 91.31 83 VAL A O 1
ATOM 615 N N . ASP A 1 84 ? -10.735 4.896 13.984 1.00 89.81 84 ASP A N 1
ATOM 616 C CA . ASP A 1 84 ? -12.121 4.417 14.017 1.00 89.81 84 ASP A CA 1
ATOM 617 C C . ASP A 1 84 ? -12.425 3.671 15.333 1.00 89.81 84 ASP A C 1
ATOM 619 O O . ASP A 1 84 ? -13.513 3.811 15.898 1.00 89.81 84 ASP A O 1
ATOM 623 N N . GLU A 1 85 ? -11.459 2.915 15.867 1.00 87.50 85 GLU A N 1
ATOM 624 C CA . GLU A 1 85 ? -11.592 2.254 17.169 1.00 87.50 85 GLU A CA 1
ATOM 625 C C . GLU A 1 85 ? -11.644 3.262 18.325 1.00 87.50 85 GLU A C 1
ATOM 627 O O . GLU A 1 85 ? -12.514 3.157 19.194 1.00 87.50 85 GLU A O 1
ATOM 632 N N . LEU A 1 86 ? -10.748 4.254 18.326 1.00 86.88 86 LEU A N 1
ATOM 633 C CA . LEU A 1 86 ? -10.714 5.318 19.333 1.00 86.88 86 LEU A CA 1
ATOM 634 C C . LEU A 1 86 ? -12.019 6.119 19.352 1.00 86.88 86 LEU A C 1
ATOM 636 O O . LEU A 1 86 ? -12.597 6.328 20.420 1.00 86.88 86 LEU A O 1
ATOM 640 N N . GLY A 1 87 ? -12.522 6.509 18.178 1.00 86.88 87 GLY A N 1
ATOM 641 C CA . GLY A 1 87 ? -13.798 7.212 18.050 1.00 86.88 87 GLY A CA 1
ATOM 642 C C . GLY A 1 87 ? -14.967 6.389 18.588 1.00 86.88 87 GLY A C 1
ATOM 643 O O . GLY A 1 87 ? -15.827 6.916 19.295 1.00 86.88 87 GLY A O 1
ATOM 644 N N . ARG A 1 88 ? -14.966 5.072 18.343 1.00 85.56 88 ARG A N 1
ATOM 645 C CA . ARG A 1 88 ? -15.987 4.173 18.889 1.00 85.56 88 ARG A CA 1
ATOM 646 C C . ARG A 1 88 ? -15.954 4.127 20.417 1.00 85.56 88 ARG A C 1
ATOM 648 O O . ARG A 1 88 ? -17.006 4.171 21.049 1.00 85.56 88 ARG A O 1
ATOM 655 N N . ILE A 1 89 ? -14.768 4.023 21.016 1.00 83.31 89 ILE A N 1
ATOM 656 C CA . ILE A 1 89 ? -14.618 4.012 22.480 1.00 83.31 89 ILE A CA 1
ATOM 657 C C . ILE A 1 89 ? -15.112 5.336 23.070 1.00 83.31 89 ILE A C 1
ATOM 659 O O . ILE A 1 89 ? -15.888 5.313 24.024 1.00 83.31 89 ILE A O 1
ATOM 663 N N . GLY A 1 90 ? -14.733 6.466 22.465 1.00 80.88 90 GLY A N 1
ATOM 664 C CA . GLY A 1 90 ? -15.187 7.790 22.892 1.00 80.88 90 GLY A CA 1
ATOM 665 C C . GLY A 1 90 ? -16.710 7.932 22.847 1.00 80.88 90 GLY A C 1
ATOM 666 O O . GLY A 1 90 ? -17.308 8.380 23.819 1.00 80.88 90 GLY A O 1
ATOM 667 N N . TYR A 1 91 ? -17.350 7.473 21.768 1.00 79.88 91 TYR A N 1
ATOM 668 C CA . TYR A 1 91 ? -18.810 7.506 21.633 1.00 79.88 91 TYR A CA 1
ATOM 669 C C . TYR A 1 91 ? -19.529 6.706 22.727 1.00 79.88 91 TYR A C 1
ATOM 671 O O . TYR A 1 91 ? -20.506 7.177 23.309 1.00 79.88 91 TYR A O 1
ATOM 679 N N . TYR A 1 92 ? -19.050 5.501 23.045 1.00 76.44 92 TYR A N 1
ATOM 680 C CA . TYR A 1 92 ? -19.658 4.697 24.108 1.00 76.44 92 TYR A CA 1
ATOM 681 C C . TYR A 1 92 ? -19.436 5.291 25.499 1.00 76.44 92 TYR A C 1
ATOM 683 O O . TYR A 1 92 ? -20.310 5.161 26.349 1.00 76.44 92 TYR A O 1
ATOM 691 N N . GLN A 1 93 ? -18.310 5.964 25.741 1.00 75.44 93 GLN A N 1
ATOM 692 C CA . GLN A 1 93 ? -18.056 6.641 27.015 1.00 75.44 93 GLN A CA 1
ATOM 693 C C . GLN A 1 93 ? -18.953 7.864 27.214 1.00 75.44 93 GLN A C 1
ATOM 695 O O . GLN A 1 93 ? -19.462 8.065 28.311 1.00 75.44 93 GLN A O 1
ATOM 700 N N . THR A 1 94 ? -19.189 8.661 26.172 1.00 72.12 94 THR A N 1
ATOM 701 C CA . THR A 1 94 ? -20.038 9.857 26.280 1.00 72.12 94 THR A CA 1
ATOM 702 C C . THR A 1 94 ? -21.523 9.522 26.370 1.00 72.12 94 THR A C 1
ATOM 704 O O . THR A 1 94 ? -22.259 10.208 27.069 1.00 72.12 94 THR A O 1
ATOM 707 N N . THR A 1 95 ? -21.974 8.448 25.719 1.00 65.88 95 THR A N 1
ATOM 708 C CA . THR A 1 95 ? -23.388 8.030 25.748 1.00 65.88 95 THR A CA 1
ATOM 709 C C . THR A 1 95 ? -23.782 7.234 26.995 1.00 65.88 95 THR A C 1
ATOM 711 O O . THR A 1 95 ? -24.967 7.157 27.307 1.00 65.88 95 THR A O 1
ATOM 714 N N . THR A 1 96 ? -22.822 6.669 27.735 1.00 59.16 96 THR A N 1
ATOM 715 C CA . THR A 1 96 ? -23.082 5.952 29.001 1.00 59.16 96 THR A CA 1
ATOM 716 C C . THR A 1 96 ? -22.890 6.806 30.254 1.00 59.16 96 THR A C 1
ATOM 718 O O . THR A 1 96 ? -23.201 6.341 31.350 1.00 59.16 96 THR A O 1
ATOM 721 N N . MET A 1 97 ? -22.447 8.063 30.125 1.00 58.78 97 MET A N 1
ATOM 722 C CA . MET A 1 97 ? -22.531 9.028 31.221 1.00 58.78 97 MET A CA 1
ATOM 723 C C . MET A 1 97 ? -24.003 9.393 31.437 1.00 58.78 97 MET A C 1
ATOM 725 O O . MET A 1 97 ? -24.568 10.227 30.733 1.00 58.78 97 MET A O 1
ATOM 729 N N . SER A 1 98 ? -24.641 8.733 32.404 1.00 59.81 98 SER A N 1
ATOM 730 C CA . SER A 1 98 ? -25.962 9.117 32.900 1.00 59.81 98 SER A CA 1
ATOM 731 C C . SER A 1 98 ? -25.957 10.601 33.304 1.00 59.81 98 SER A C 1
ATOM 733 O O . SER A 1 98 ? -24.958 11.047 33.880 1.00 59.81 98 SER A O 1
ATOM 735 N N . PRO A 1 99 ? -27.036 11.365 33.030 1.00 65.88 99 PRO A N 1
ATOM 736 C CA . PRO A 1 99 ? -27.139 12.764 33.433 1.00 65.88 99 PRO A CA 1
ATOM 737 C C . PRO A 1 99 ? -26.781 12.935 34.916 1.00 65.88 99 PRO A C 1
ATOM 739 O O . PRO A 1 99 ? -27.132 12.054 35.711 1.00 65.88 99 PRO A O 1
ATOM 742 N N . PRO A 1 100 ? -26.097 14.029 35.308 1.00 63.97 100 PRO A N 1
ATOM 743 C CA . PRO A 1 100 ? -25.830 14.295 36.716 1.00 63.97 100 PR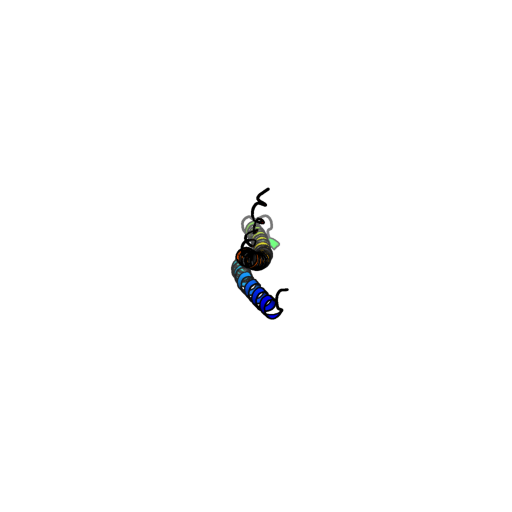O A CA 1
ATOM 744 C C . PRO A 1 100 ? -27.149 14.218 37.489 1.00 63.97 100 PRO A C 1
ATOM 746 O O . PRO A 1 100 ? -28.154 14.792 37.063 1.00 63.97 100 PRO A O 1
ATOM 749 N N . ALA A 1 101 ? -27.152 13.444 38.578 1.00 68.31 101 ALA A N 1
ATOM 750 C CA . ALA A 1 101 ? -28.343 13.237 39.391 1.00 68.31 101 ALA A CA 1
ATOM 751 C C . ALA A 1 101 ? -28.951 14.603 39.763 1.00 68.31 101 ALA A C 1
ATOM 753 O O . ALA A 1 101 ? -28.185 15.513 40.102 1.00 68.31 101 ALA A O 1
ATOM 754 N N . PRO A 1 102 ? -30.288 14.771 39.700 1.00 70.31 102 PRO A N 1
ATOM 755 C CA . PRO A 1 102 ? -30.931 16.009 40.113 1.00 70.31 102 PRO A CA 1
ATOM 756 C C . PRO A 1 102 ? -30.430 16.394 41.505 1.00 70.31 102 PRO A C 1
ATOM 758 O O . PRO A 1 102 ? -30.575 15.624 42.456 1.00 70.31 102 PRO A O 1
ATOM 761 N N . GLN A 1 103 ? -29.796 17.561 41.619 1.00 67.19 103 GLN A N 1
ATOM 762 C CA . GLN A 1 103 ? -29.437 18.105 42.920 1.00 67.19 103 GLN A CA 1
ATOM 763 C C . GLN A 1 103 ? -30.747 18.436 43.635 1.00 67.19 103 GLN A C 1
ATOM 765 O O . GLN A 1 103 ? -31.419 19.406 43.289 1.00 67.19 103 GLN A O 1
ATOM 770 N N . TYR A 1 104 ? -31.137 17.602 44.599 1.00 66.44 104 TYR A N 1
ATOM 771 C CA . TYR A 1 104 ? -32.221 17.934 45.513 1.00 66.44 104 TYR A CA 1
ATOM 772 C C . TYR A 1 104 ? -31.773 19.153 46.319 1.00 66.44 104 TYR A C 1
ATOM 774 O O . TYR A 1 104 ? -30.928 19.046 47.207 1.00 66.44 104 TYR A O 1
ATOM 782 N N . LEU A 1 105 ? -32.306 20.323 45.969 1.00 71.94 105 LEU A N 1
ATOM 783 C CA . LEU A 1 105 ? -32.201 21.498 46.821 1.00 71.94 105 LEU A CA 1
ATOM 784 C C . LEU A 1 105 ? -32.906 21.163 48.145 1.00 71.94 105 LEU A C 1
ATOM 786 O O . LEU A 1 105 ? -34.042 20.677 48.105 1.00 71.94 105 LEU A O 1
ATOM 790 N N . PRO A 1 106 ? -32.257 21.363 49.307 1.00 74.62 106 PRO A N 1
ATOM 791 C CA . PRO A 1 106 ? -32.933 21.187 50.582 1.00 74.62 106 PRO A CA 1
ATOM 792 C C . PRO A 1 106 ? -34.153 22.124 50.639 1.00 74.62 106 PRO A C 1
ATOM 794 O O . PRO A 1 106 ? -34.070 23.249 50.133 1.00 74.62 106 PRO A O 1
ATOM 797 N N . PRO A 1 107 ? -35.291 21.672 51.201 1.00 75.12 107 PRO A N 1
ATOM 798 C CA . PRO A 1 107 ? -36.490 22.495 51.287 1.00 75.12 107 PRO A CA 1
ATOM 799 C C . PRO A 1 107 ? -36.183 23.802 52.040 1.00 75.12 107 PRO A C 1
ATOM 801 O O . PRO A 1 107 ? -35.379 23.776 52.980 1.00 75.12 107 PRO A O 1
ATOM 804 N N . PRO A 1 108 ? -36.789 24.938 51.638 1.00 75.44 108 PRO A N 1
ATOM 805 C CA . PRO A 1 108 ? -36.602 26.214 52.318 1.00 75.44 108 PRO A CA 1
ATOM 806 C C . PRO A 1 108 ? -36.906 26.057 53.809 1.00 75.44 108 PRO A C 1
ATOM 808 O O . PRO A 1 108 ? -37.969 25.554 54.169 1.00 75.44 108 PRO A O 1
ATOM 811 N N . GLN A 1 109 ? -35.971 26.456 54.675 1.00 73.12 109 GLN A N 1
ATOM 812 C CA . GLN A 1 109 ? -36.270 26.555 56.099 1.00 73.12 109 GLN A CA 1
ATOM 813 C C . GLN A 1 109 ? -37.156 27.783 56.297 1.00 73.12 109 GLN A C 1
ATOM 815 O O . GLN A 1 109 ? -36.700 28.912 56.123 1.00 73.12 109 GLN A O 1
ATOM 820 N N . GLU A 1 110 ? -38.437 27.545 56.576 1.00 68.50 110 GLU A N 1
ATOM 821 C CA . GLU A 1 110 ? -39.351 28.581 57.048 1.00 68.50 110 GLU A CA 1
ATOM 822 C C . GLU A 1 110 ? -38.862 29.038 58.433 1.00 68.50 110 GLU A C 1
ATOM 824 O O . GLU A 1 110 ? -38.751 28.223 59.352 1.00 68.50 110 GLU A O 1
ATOM 829 N N . TYR A 1 111 ? -38.495 30.319 58.538 1.00 67.25 111 TYR A N 1
ATOM 830 C CA . TYR A 1 111 ? -38.180 31.011 59.792 1.00 67.25 111 TYR A CA 1
ATOM 831 C C . TYR A 1 111 ? -39.392 31.808 60.264 1.00 67.25 111 TYR A C 1
ATOM 833 O O . TYR A 1 111 ? -40.039 32.441 59.396 1.00 67.25 111 TYR A O 1
#

Solvent-accessible surface area (backbone atoms only — not comparable to full-atom values): 5942 Å² total; per-residue (Å²): 130,87,52,70,71,58,54,51,52,49,49,52,53,24,50,59,53,20,48,56,25,43,50,59,17,45,54,39,30,50,51,10,51,48,36,29,61,73,14,43,64,50,30,76,78,36,66,82,54,91,54,30,34,56,38,28,52,52,10,52,52,36,33,54,52,15,53,49,43,29,53,53,39,30,51,50,26,45,50,50,52,52,50,56,51,51,52,50,53,50,51,54,55,63,72,66,56,70,76,81,74,82,79,78,73,77,76,83,80,86,127

pLDDT: mean 84.61, std 11.96, range [57.94, 97.88]

Foldseek 3Di:
DDDPVNVVVLVVQLVVQLVVLCVVLVVLLVQLVVLLVVLVVVCVVCVPDPDSVVSNVVSVVSNVVSVVSSVVSSVVSNVVSVVVVVVVVVVVVVVPPDPDPPPPDPPDPDD

Sequence (111 aa):
MISWGRAFVLAIKAIVYSILWYIVGGVLLFIGVGLMGTAYVPFLYNIAEGLGGLAFIVGVITVIVSLIIMGLGSIASLIKVSVDELGRIGYYQTTTMSPPAPQYLPPPQEY

Radius of gyration: 28.58 Å; Cα contacts (8 Å, |Δi|>4): 75; chains: 1; bounding box: 64×42×88 Å

Mean predicted aligned error: 10.68 Å